Protein AF-A0A965ALE2-F1 (afdb_monomer_lite)

Foldseek 3Di:
DDDDDDDDPDDDPVVVPPVLVLCVPQPLNQRDPVAGNLVSNLVCCPDPNNVCCQQANRVSCCPPPVSVVVDDDRVVRNVVSVVSNVCVVVVPRPDDPPDD

Structure (mmCIF, N/CA/C/O backbone):
data_AF-A0A965ALE2-F1
#
_entry.id   AF-A0A965ALE2-F1
#
loop_
_atom_site.group_PDB
_atom_site.id
_atom_site.type_symbol
_atom_site.label_atom_id
_atom_site.label_alt_id
_atom_site.label_comp_id
_atom_site.label_asym_id
_atom_site.label_entity_id
_atom_site.label_seq_id
_atom_site.pdbx_PDB_ins_code
_atom_site.Cartn_x
_atom_site.Cartn_y
_atom_site.Cartn_z
_atom_site.occupancy
_atom_site.B_iso_or_equiv
_atom_site.auth_seq_id
_atom_site.auth_comp_id
_atom_site.auth_asym_id
_atom_site.auth_atom_id
_atom_site.pdbx_PDB_model_num
ATOM 1 N N . CYS A 1 1 ? 24.708 -28.890 2.662 1.00 77.81 1 CYS A N 1
ATOM 2 C CA . CYS A 1 1 ? 24.086 -27.582 2.373 1.00 77.81 1 CYS A CA 1
ATOM 3 C C . CYS A 1 1 ? 23.572 -27.602 0.946 1.00 77.81 1 CYS A C 1
ATOM 5 O O . CYS A 1 1 ? 24.264 -28.157 0.105 1.00 77.81 1 CYS A O 1
ATOM 7 N N . LEU A 1 2 ? 22.374 -27.071 0.687 1.00 89.31 2 LEU A N 1
ATOM 8 C CA . LEU A 1 2 ? 21.885 -26.903 -0.681 1.00 89.31 2 LEU A CA 1
ATOM 9 C C . LEU A 1 2 ? 22.646 -25.738 -1.323 1.00 89.31 2 LEU A C 1
ATOM 11 O O . LEU A 1 2 ? 22.660 -24.645 -0.759 1.00 89.31 2 LEU A O 1
ATOM 15 N N . GLU A 1 3 ? 23.288 -25.983 -2.459 1.00 91.62 3 GLU A N 1
ATOM 16 C CA . GLU A 1 3 ? 23.933 -24.937 -3.249 1.00 91.62 3 GLU A CA 1
ATOM 17 C C . GLU A 1 3 ? 22.859 -24.216 -4.071 1.00 91.62 3 GLU A C 1
ATOM 19 O O . GLU A 1 3 ? 22.084 -24.850 -4.790 1.00 91.62 3 GLU A O 1
ATOM 24 N N . LEU A 1 4 ? 22.746 -22.901 -3.881 1.00 90.75 4 LEU A N 1
ATOM 25 C CA . LEU A 1 4 ? 21.752 -22.065 -4.550 1.00 90.75 4 LEU A CA 1
ATOM 26 C C . LEU A 1 4 ? 22.387 -21.370 -5.759 1.00 90.75 4 LEU A C 1
ATOM 28 O O . LEU A 1 4 ? 23.572 -21.035 -5.704 1.00 90.75 4 LEU A O 1
ATOM 32 N N . PRO A 1 5 ? 21.616 -21.115 -6.831 1.00 91.06 5 PRO A N 1
ATOM 33 C CA . PRO A 1 5 ? 22.114 -20.344 -7.960 1.00 91.06 5 PRO A CA 1
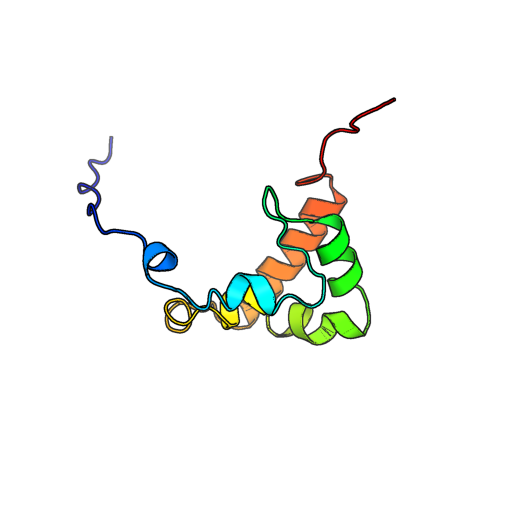ATOM 34 C C . PRO A 1 5 ? 22.527 -18.927 -7.522 1.00 91.06 5 PRO A C 1
ATOM 36 O O . PRO A 1 5 ? 21.963 -18.390 -6.558 1.00 91.06 5 PRO A O 1
ATOM 39 N N . PRO A 1 6 ? 23.489 -18.303 -8.228 1.00 89.44 6 PRO A N 1
ATOM 40 C CA . PRO A 1 6 ? 23.823 -16.905 -7.997 1.00 89.44 6 PRO A CA 1
ATOM 41 C C . PRO A 1 6 ? 22.594 -16.023 -8.250 1.00 89.44 6 PRO A C 1
ATOM 43 O O . PRO A 1 6 ? 21.731 -16.348 -9.066 1.00 89.44 6 PRO A O 1
ATOM 46 N N . ARG A 1 7 ? 22.498 -14.908 -7.522 1.00 89.44 7 ARG A N 1
ATOM 47 C CA . ARG A 1 7 ?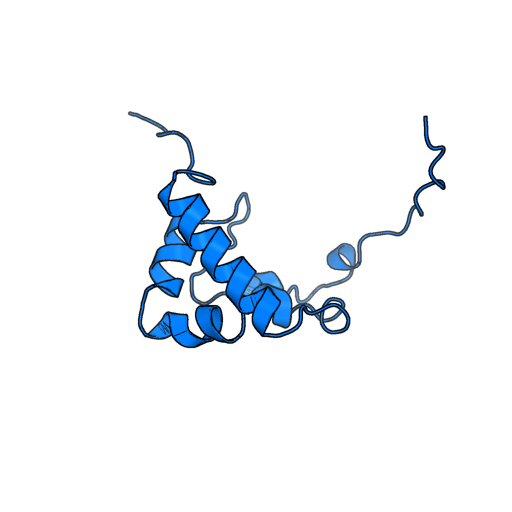 21.450 -13.909 -7.753 1.00 89.44 7 ARG A CA 1
ATOM 48 C C . ARG A 1 7 ? 21.771 -13.114 -9.014 1.00 89.44 7 ARG A C 1
ATOM 50 O O . ARG A 1 7 ? 22.926 -12.767 -9.229 1.00 89.44 7 ARG A O 1
ATOM 57 N N . ASP A 1 8 ? 20.741 -12.760 -9.772 1.00 88.12 8 ASP A N 1
ATOM 58 C CA . ASP A 1 8 ? 20.877 -11.786 -10.852 1.00 88.12 8 ASP A CA 1
ATOM 59 C C . ASP A 1 8 ? 21.050 -10.369 -10.281 1.00 88.12 8 ASP A C 1
ATOM 61 O O . ASP A 1 8 ? 20.269 -9.931 -9.429 1.00 88.12 8 ASP A O 1
ATOM 65 N N . ASP A 1 9 ? 22.031 -9.627 -10.801 1.00 86.50 9 ASP A N 1
ATOM 66 C CA . ASP A 1 9 ? 22.333 -8.235 -10.426 1.00 86.50 9 ASP A CA 1
ATOM 67 C C . ASP A 1 9 ? 21.455 -7.218 -11.185 1.00 86.50 9 ASP A C 1
ATOM 69 O O . ASP A 1 9 ? 21.914 -6.185 -11.676 1.00 86.50 9 ASP A O 1
ATOM 73 N N . ALA A 1 10 ? 20.161 -7.510 -11.321 1.00 88.62 10 ALA A N 1
ATOM 74 C CA . ALA A 1 10 ? 19.223 -6.609 -11.982 1.00 88.62 10 ALA A CA 1
ATOM 75 C C . ALA A 1 10 ? 18.893 -5.390 -11.099 1.00 88.62 10 ALA A C 1
ATOM 77 O O . ALA A 1 10 ? 18.545 -5.530 -9.922 1.00 88.62 10 ALA A O 1
ATOM 78 N N . ALA A 1 11 ? 18.946 -4.189 -11.686 1.00 92.81 11 ALA A N 1
ATOM 79 C CA . ALA A 1 11 ? 18.532 -2.957 -11.017 1.00 92.81 11 ALA A CA 1
ATOM 80 C C . ALA A 1 11 ? 17.042 -2.995 -10.641 1.00 92.81 11 ALA A C 1
ATOM 82 O O . ALA A 1 11 ? 16.210 -3.581 -11.341 1.00 92.81 11 ALA A O 1
ATOM 83 N N . SER A 1 12 ? 16.684 -2.336 -9.536 1.00 91.94 12 SER A N 1
ATOM 84 C CA . SER A 1 12 ? 15.294 -2.306 -9.086 1.00 91.94 12 SER A CA 1
ATOM 85 C C . SER A 1 12 ? 14.425 -1.490 -10.051 1.00 91.94 12 SER A C 1
ATOM 87 O O . SER A 1 12 ? 14.756 -0.340 -10.351 1.00 91.94 12 SER A O 1
ATOM 89 N N . PRO A 1 13 ? 13.241 -1.986 -10.460 1.00 92.94 13 PRO A N 1
ATOM 90 C CA . 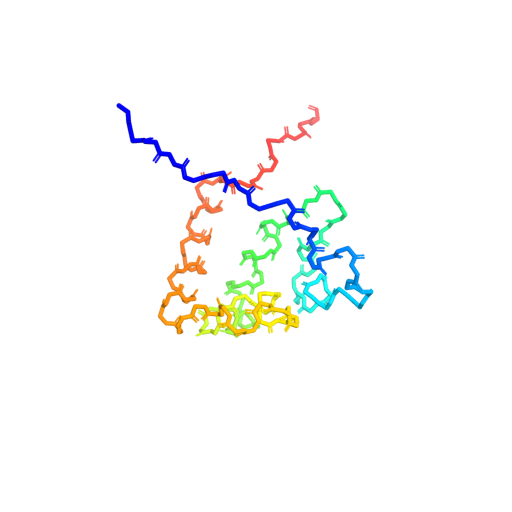PRO A 1 13 ? 12.317 -1.215 -11.297 1.00 92.94 13 PRO A CA 1
ATOM 91 C C . PRO A 1 13 ? 11.812 0.069 -10.612 1.00 92.94 13 PRO A C 1
ATOM 93 O O . PRO A 1 13 ? 11.264 0.958 -11.263 1.00 92.94 13 PRO A O 1
ATOM 96 N N . CYS A 1 14 ? 11.985 0.197 -9.292 1.00 94.06 14 CYS A N 1
ATOM 97 C CA . CYS A 1 14 ? 11.637 1.405 -8.545 1.00 94.06 14 CYS A CA 1
ATOM 98 C C . CYS A 1 14 ? 12.557 2.603 -8.846 1.00 94.06 14 CYS A C 1
ATOM 100 O O . CYS A 1 14 ? 12.163 3.743 -8.578 1.00 94.06 14 CYS A O 1
ATOM 102 N N . GLU A 1 15 ? 13.767 2.370 -9.363 1.00 94.69 15 GLU A N 1
ATOM 103 C CA . GLU A 1 15 ? 14.747 3.427 -9.658 1.00 94.69 15 GLU A CA 1
ATOM 104 C C . GLU A 1 15 ? 14.325 4.281 -10.856 1.00 94.69 15 GLU A C 1
ATOM 106 O O . GLU A 1 15 ? 14.505 5.495 -10.847 1.00 94.69 15 GLU A O 1
ATOM 111 N N . THR A 1 16 ? 13.680 3.668 -11.848 1.00 95.12 16 THR A N 1
ATOM 112 C CA . THR A 1 16 ? 13.201 4.343 -13.064 1.00 95.12 16 THR A CA 1
ATOM 113 C C . THR A 1 16 ? 11.712 4.695 -13.013 1.00 95.12 16 THR A C 1
ATOM 115 O O . THR A 1 16 ? 11.204 5.421 -13.869 1.00 95.12 16 THR A O 1
ATOM 118 N N . CYS A 1 17 ? 10.982 4.234 -11.993 1.00 95.94 17 CYS A N 1
ATOM 119 C 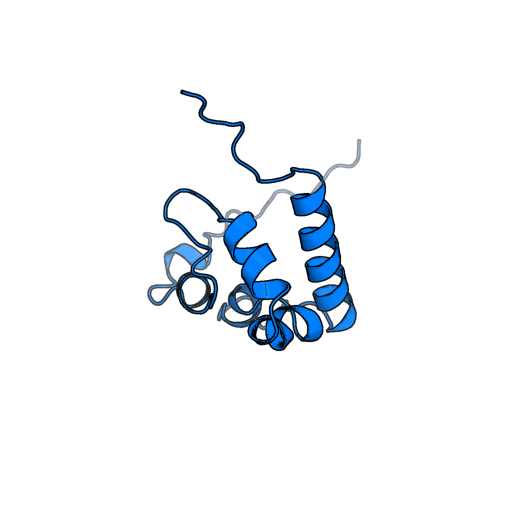CA . CYS A 1 17 ? 9.570 4.556 -11.807 1.00 95.94 17 CYS A CA 1
ATOM 120 C C . CYS A 1 17 ? 9.394 5.988 -11.270 1.00 95.94 17 CYS A C 1
ATOM 122 O O . CYS A 1 17 ? 9.272 6.194 -10.066 1.00 95.94 17 CYS A O 1
ATOM 124 N N . VAL A 1 18 ? 9.335 6.984 -12.160 1.00 95.38 18 VAL A N 1
ATOM 125 C CA . VAL A 1 18 ? 9.195 8.408 -11.786 1.00 95.38 18 VAL A CA 1
ATOM 126 C C . VAL A 1 18 ? 7.891 8.689 -11.029 1.00 95.38 18 VAL A C 1
ATOM 128 O O . VAL A 1 18 ? 7.882 9.399 -10.026 1.00 95.38 18 VAL A O 1
ATOM 131 N N . ALA A 1 19 ? 6.769 8.122 -11.483 1.00 94.31 19 ALA A N 1
ATOM 132 C CA . ALA A 1 19 ? 5.453 8.441 -10.925 1.00 94.31 19 ALA A CA 1
ATOM 133 C C . ALA A 1 19 ? 5.253 7.928 -9.485 1.00 94.31 19 ALA A C 1
ATOM 135 O O . ALA A 1 19 ? 4.495 8.545 -8.727 1.00 94.31 19 ALA A O 1
ATOM 136 N N . ARG A 1 20 ? 5.912 6.810 -9.131 1.00 94.75 20 ARG A N 1
ATOM 137 C CA . ARG A 1 20 ? 5.781 6.070 -7.858 1.00 94.75 20 ARG A CA 1
ATOM 138 C C . ARG A 1 20 ? 4.336 6.018 -7.333 1.00 94.75 20 ARG A C 1
ATOM 140 O O . ARG A 1 20 ? 4.084 6.420 -6.196 1.00 94.75 20 ARG A O 1
ATOM 147 N N . PRO A 1 21 ? 3.366 5.541 -8.137 1.00 96.56 21 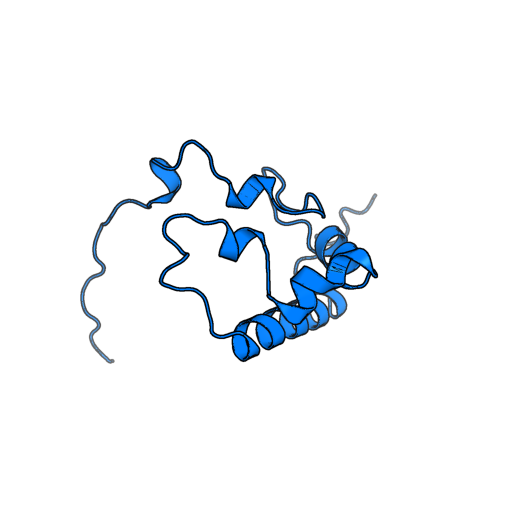PRO A N 1
ATOM 148 C CA . PRO A 1 21 ? 1.950 5.606 -7.772 1.00 96.56 21 PRO A CA 1
ATOM 149 C C . PRO A 1 21 ? 1.650 4.845 -6.475 1.00 96.56 21 PRO A C 1
ATOM 151 O O . PRO A 1 21 ? 0.825 5.288 -5.682 1.00 96.56 21 PRO A O 1
ATOM 154 N N . CYS A 1 22 ? 2.376 3.756 -6.204 1.00 95.94 22 CYS A N 1
ATOM 155 C CA . CYS A 1 22 ? 2.252 2.965 -4.980 1.00 95.94 22 CYS A CA 1
ATOM 156 C C . CYS A 1 22 ? 2.446 3.773 -3.686 1.00 95.94 22 CYS A C 1
ATOM 158 O O . CYS A 1 22 ? 1.837 3.426 -2.681 1.00 95.94 22 CYS A O 1
ATOM 160 N N . LEU A 1 23 ? 3.222 4.862 -3.710 1.00 95.19 23 LEU A N 1
ATOM 161 C CA . LEU A 1 23 ? 3.441 5.719 -2.540 1.00 95.19 23 LEU A CA 1
ATOM 162 C C . LEU A 1 23 ? 2.336 6.765 -2.343 1.00 95.19 23 LEU A C 1
ATOM 164 O O . LEU A 1 23 ? 2.234 7.336 -1.269 1.00 95.19 23 LEU A O 1
ATOM 168 N N . LYS A 1 24 ? 1.515 7.024 -3.368 1.00 95.12 24 LYS A N 1
ATOM 169 C CA . LYS A 1 24 ? 0.540 8.130 -3.383 1.00 95.12 24 LYS A CA 1
ATOM 170 C C . LYS A 1 24 ? -0.909 7.672 -3.256 1.00 95.12 24 LYS A C 1
ATOM 172 O O . LYS A 1 24 ? -1.759 8.434 -2.824 1.00 95.12 24 LYS A O 1
ATOM 177 N N . VAL A 1 25 ? -1.212 6.437 -3.658 1.00 97.12 25 VAL A N 1
ATOM 178 C CA . VAL A 1 25 ? -2.593 5.920 -3.672 1.00 97.12 25 VAL A CA 1
ATOM 179 C C . VAL A 1 25 ? -3.103 5.476 -2.301 1.00 97.12 25 VAL A C 1
ATOM 181 O O . VAL A 1 25 ? -4.248 5.043 -2.201 1.00 97.12 25 VAL A O 1
ATOM 184 N N . CYS A 1 26 ? -2.259 5.477 -1.265 1.00 97.62 26 CYS A N 1
ATOM 185 C CA . CYS A 1 26 ? -2.657 4.997 0.052 1.00 97.62 26 CYS A CA 1
ATOM 186 C C . CYS A 1 26 ? -3.607 6.009 0.711 1.00 97.62 26 CYS A C 1
ATOM 188 O O . CYS A 1 26 ? -3.159 7.094 1.073 1.00 97.62 26 CYS A O 1
ATOM 190 N N . PRO A 1 27 ? -4.886 5.666 0.939 1.00 97.19 27 PRO A N 1
ATOM 191 C CA . PRO A 1 27 ? -5.845 6.595 1.544 1.00 97.19 27 PRO A CA 1
ATOM 192 C C . PRO A 1 27 ? -5.559 6.888 3.026 1.00 97.19 27 PRO A C 1
ATOM 194 O O . PRO A 1 27 ? -6.147 7.802 3.590 1.00 97.19 27 PRO A O 1
ATOM 197 N N . ALA A 1 28 ? -4.679 6.107 3.656 1.00 97.31 28 ALA A N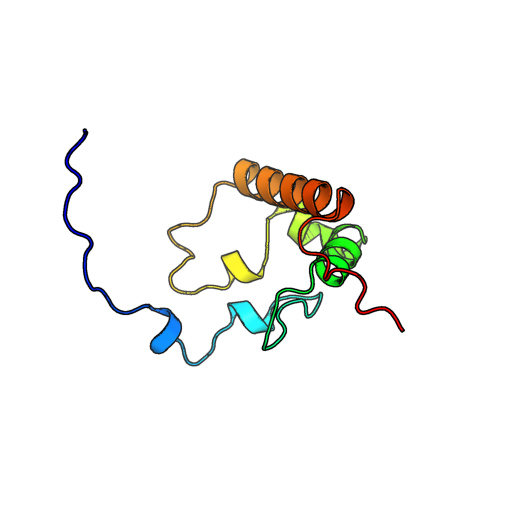 1
ATOM 198 C CA . ALA A 1 28 ? -4.234 6.306 5.032 1.00 97.31 28 ALA A CA 1
ATOM 199 C C . ALA A 1 28 ? -2.985 7.197 5.145 1.00 97.31 28 ALA A C 1
ATOM 201 O O . ALA A 1 28 ? -2.506 7.398 6.254 1.00 97.31 28 ALA A O 1
ATOM 202 N N . ASP A 1 29 ? -2.412 7.630 4.014 1.00 96.38 29 ASP A N 1
ATOM 203 C CA . ASP A 1 29 ? -1.113 8.317 3.942 1.00 96.38 29 ASP A CA 1
ATOM 204 C C . ASP A 1 29 ? 0.003 7.602 4.737 1.00 96.38 29 ASP A C 1
ATOM 206 O O . ASP A 1 29 ? 0.871 8.197 5.367 1.00 96.38 29 ASP A O 1
ATOM 210 N N . ALA A 1 30 ? -0.034 6.264 4.730 1.00 96.50 30 ALA A N 1
ATOM 211 C CA . ALA A 1 30 ? 0.822 5.444 5.584 1.00 96.50 30 ALA A CA 1
ATOM 212 C C . ALA A 1 30 ? 2.268 5.308 5.071 1.00 96.50 30 ALA A C 1
ATOM 214 O O . ALA A 1 30 ? 3.085 4.657 5.716 1.00 96.50 30 ALA A O 1
ATOM 215 N N . PHE A 1 31 ? 2.602 5.863 3.904 1.00 95.62 31 PHE A N 1
ATOM 216 C CA . PHE A 1 31 ? 3.953 5.803 3.340 1.00 95.62 31 PHE A CA 1
ATOM 217 C C . PHE A 1 31 ? 4.695 7.100 3.633 1.00 95.62 31 PHE A C 1
ATOM 219 O O . PHE A 1 31 ? 4.677 8.040 2.842 1.00 95.62 31 PHE A O 1
ATOM 226 N N . LEU A 1 32 ? 5.379 7.126 4.770 1.00 93.50 32 LEU A N 1
ATOM 227 C CA . LEU A 1 32 ? 6.204 8.253 5.176 1.00 93.50 32 LEU A CA 1
ATOM 228 C C . LEU A 1 32 ? 7.618 8.113 4.588 1.00 93.50 32 LEU A C 1
ATOM 230 O O . LEU A 1 32 ? 8.032 7.005 4.236 1.00 93.50 32 LEU A O 1
ATOM 234 N N . PRO A 1 33 ? 8.395 9.209 4.498 1.00 91.38 33 PRO A N 1
ATOM 235 C CA . PRO A 1 33 ? 9.733 9.168 3.908 1.00 91.38 33 PRO A CA 1
ATOM 236 C C . PRO A 1 33 ? 10.686 8.160 4.567 1.00 91.38 33 PRO A C 1
ATOM 238 O O . PRO A 1 33 ? 11.541 7.598 3.890 1.00 91.38 33 PRO A O 1
ATOM 241 N N . ASP A 1 34 ? 10.540 7.935 5.877 1.00 91.44 34 ASP A N 1
ATOM 242 C CA . ASP A 1 34 ? 11.412 7.074 6.680 1.00 91.44 34 ASP A CA 1
ATOM 243 C C . ASP A 1 34 ? 10.785 5.721 7.044 1.00 91.44 34 ASP A C 1
ATOM 245 O O . ASP A 1 34 ? 11.495 4.823 7.498 1.00 91.44 34 ASP A O 1
ATOM 249 N N . ARG A 1 35 ? 9.460 5.567 6.916 1.00 91.31 35 ARG A N 1
ATOM 250 C CA . ARG A 1 35 ? 8.752 4.408 7.471 1.00 91.31 35 ARG A CA 1
ATOM 251 C C . ARG A 1 35 ? 7.367 4.184 6.883 1.00 91.31 35 ARG A C 1
ATOM 253 O O . ARG A 1 35 ? 6.761 5.060 6.278 1.00 91.31 35 ARG A O 1
ATOM 260 N N . PHE A 1 36 ? 6.827 3.014 7.194 1.00 93.50 36 PHE A N 1
ATOM 261 C CA . PHE A 1 36 ? 5.407 2.734 7.062 1.00 93.50 36 PHE A CA 1
ATOM 262 C C . PHE A 1 36 ? 4.678 3.043 8.379 1.00 93.50 36 PHE A C 1
ATOM 264 O O . PHE A 1 36 ? 5.057 2.523 9.429 1.00 93.50 36 PHE A O 1
ATOM 271 N N . ASP A 1 37 ? 3.640 3.877 8.335 1.00 96.19 37 ASP A N 1
ATOM 272 C CA . ASP A 1 37 ? 2.775 4.177 9.477 1.00 96.19 37 ASP A CA 1
ATOM 273 C C . ASP A 1 37 ? 1.721 3.072 9.649 1.00 96.19 37 ASP A C 1
ATOM 275 O O . ASP A 1 37 ? 0.591 3.135 9.153 1.00 96.19 37 ASP A O 1
ATOM 279 N N . ALA A 1 38 ? 2.138 1.998 10.321 1.00 95.62 38 ALA A N 1
ATOM 280 C CA . ALA A 1 38 ? 1.285 0.856 10.618 1.00 95.62 38 ALA A CA 1
ATOM 281 C C . ALA A 1 38 ? 0.009 1.241 11.402 1.00 95.62 38 ALA A C 1
ATOM 283 O O . ALA A 1 38 ? -1.065 0.799 10.986 1.00 95.62 38 ALA A O 1
ATOM 284 N N . PRO A 1 39 ? 0.066 2.077 12.462 1.00 95.44 39 PRO A N 1
ATOM 285 C CA . PRO A 1 39 ? -1.132 2.572 13.145 1.00 95.44 39 PRO A CA 1
ATOM 286 C C . PRO A 1 39 ? -2.129 3.281 12.224 1.00 95.44 39 PRO A C 1
ATOM 288 O O . PRO A 1 39 ? -3.316 2.948 12.250 1.00 95.44 39 PRO A O 1
ATOM 291 N N . ALA A 1 40 ? -1.667 4.212 11.381 1.00 96.56 40 ALA A N 1
ATOM 292 C CA . ALA A 1 40 ? -2.538 4.917 10.440 1.00 96.56 40 ALA A CA 1
ATOM 293 C C . ALA A 1 40 ? -3.186 3.947 9.443 1.00 96.56 40 ALA A C 1
ATOM 295 O O . ALA A 1 40 ? -4.389 4.022 9.177 1.00 96.56 40 ALA A O 1
ATOM 296 N N . CYS A 1 41 ? -2.411 2.979 8.939 1.00 97.38 41 CYS A N 1
ATOM 297 C CA . CYS A 1 41 ? -2.935 1.954 8.048 1.00 97.38 41 CYS A CA 1
ATOM 298 C C . CYS A 1 41 ? -4.014 1.101 8.724 1.00 97.38 41 CYS A C 1
ATOM 300 O O . CYS A 1 41 ? -5.090 0.941 8.154 1.00 97.38 41 CYS A O 1
ATOM 302 N N . VAL A 1 42 ? -3.764 0.585 9.931 1.00 97.00 42 VAL A N 1
ATOM 303 C CA . VAL A 1 42 ? -4.743 -0.233 10.665 1.00 97.00 42 VAL A CA 1
ATOM 304 C C . VAL A 1 42 ? -6.016 0.556 10.949 1.00 97.00 42 VAL A C 1
ATOM 306 O O . VAL A 1 42 ? -7.095 0.069 10.622 1.00 97.00 42 VAL A O 1
ATOM 309 N N . SER A 1 43 ? -5.898 1.792 11.441 1.00 97.31 43 SER A N 1
ATOM 310 C CA . SER A 1 43 ? -7.045 2.673 11.694 1.00 97.31 43 SER A CA 1
ATOM 311 C C . SER A 1 43 ? -7.917 2.854 10.444 1.00 97.31 43 SER A C 1
ATOM 313 O O . SER A 1 43 ? -9.131 2.638 10.477 1.00 97.31 43 SER A O 1
ATOM 315 N N . HIS A 1 44 ? -7.299 3.143 9.292 1.00 98.25 44 HIS A N 1
ATOM 316 C CA . HIS A 1 44 ? -8.030 3.245 8.031 1.00 98.25 44 HIS A CA 1
ATOM 317 C C . HIS A 1 44 ? -8.668 1.912 7.623 1.00 98.25 44 HIS A C 1
ATOM 319 O O . HIS A 1 44 ? -9.841 1.878 7.253 1.00 98.25 44 HIS A O 1
ATOM 325 N N . VAL A 1 45 ? -7.917 0.810 7.678 1.00 97.81 45 VAL A N 1
ATOM 326 C CA . VAL A 1 45 ? -8.391 -0.511 7.247 1.00 97.81 45 VAL A CA 1
ATOM 327 C C . VAL A 1 45 ? -9.520 -1.032 8.134 1.00 97.81 45 VAL A C 1
ATOM 329 O O . VAL A 1 45 ? -10.316 -1.820 7.643 1.00 97.81 45 VAL A O 1
ATOM 332 N N . GLU A 1 46 ? -9.640 -0.612 9.392 1.00 96.88 46 GLU A N 1
ATOM 333 C CA . GLU A 1 46 ? -10.757 -0.984 10.276 1.00 96.88 46 GLU A CA 1
ATOM 334 C C . GLU A 1 46 ? -11.997 -0.098 10.101 1.00 96.88 46 GLU A C 1
ATOM 336 O O . GLU A 1 46 ? -13.105 -0.533 10.404 1.00 96.88 46 GLU A O 1
ATOM 341 N N . SER A 1 47 ? -11.839 1.101 9.538 1.00 97.94 47 SER A N 1
ATOM 342 C CA . SER A 1 47 ? -12.956 1.997 9.225 1.00 97.94 47 SER A CA 1
ATOM 343 C C . SER A 1 47 ? -13.842 1.475 8.085 1.00 97.94 47 SER A C 1
ATOM 345 O O . SER A 1 47 ? -13.455 0.597 7.308 1.00 97.94 47 SER A O 1
ATOM 347 N N . GLU A 1 48 ? -15.027 2.061 7.908 1.00 97.25 48 GLU A N 1
ATOM 348 C CA . GLU A 1 48 ? -15.898 1.763 6.760 1.00 97.25 48 GLU A CA 1
ATOM 349 C C . GLU A 1 48 ? -15.205 2.044 5.413 1.00 97.25 48 GLU A C 1
ATOM 351 O O . GLU A 1 48 ? -15.300 1.239 4.479 1.00 97.25 48 GLU A O 1
ATOM 356 N N . ALA A 1 49 ? -14.408 3.118 5.338 1.00 97.12 49 ALA A N 1
ATOM 357 C CA . ALA A 1 49 ? -13.625 3.480 4.154 1.00 97.12 49 ALA A CA 1
ATOM 358 C C . ALA A 1 49 ? -12.545 2.433 3.801 1.00 97.12 49 ALA A C 1
ATOM 360 O O . ALA A 1 49 ? -12.134 2.325 2.645 1.00 97.12 49 ALA A O 1
ATOM 361 N N . GLY A 1 50 ? -12.137 1.610 4.773 1.00 97.25 50 GLY A N 1
ATOM 362 C CA . GLY A 1 50 ? -11.138 0.554 4.623 1.00 97.25 50 GLY A CA 1
ATOM 363 C C . GLY A 1 50 ? -11.606 -0.698 3.877 1.00 97.25 50 GLY A C 1
ATOM 364 O O . GLY A 1 50 ? -10.791 -1.589 3.628 1.00 97.25 50 GLY A O 1
ATOM 365 N N . THR A 1 51 ? -12.885 -0.788 3.491 1.00 96.56 51 THR A N 1
ATOM 366 C CA . THR A 1 51 ? -13.477 -1.984 2.855 1.00 96.56 51 THR A CA 1
ATOM 367 C C . THR A 1 51 ? -12.685 -2.450 1.629 1.00 96.56 51 THR A C 1
ATOM 369 O O . THR A 1 51 ? -12.404 -3.637 1.483 1.00 96.56 51 THR A O 1
ATOM 372 N N . ASN A 1 52 ? -12.211 -1.523 0.787 1.00 95.69 52 ASN A N 1
ATOM 373 C CA . ASN A 1 52 ? -11.412 -1.890 -0.387 1.00 95.69 52 ASN A CA 1
ATOM 374 C C . ASN A 1 52 ? -10.099 -2.597 -0.008 1.00 95.69 52 ASN A C 1
ATOM 376 O O . ASN A 1 52 ? -9.720 -3.572 -0.651 1.00 95.69 52 ASN A O 1
ATOM 380 N N . CYS A 1 53 ? -9.430 -2.131 1.050 1.00 97.00 53 CYS A N 1
ATOM 381 C CA . CYS A 1 53 ? -8.186 -2.721 1.540 1.00 97.00 53 CYS A CA 1
ATOM 382 C C . CYS A 1 53 ? -8.402 -4.118 2.137 1.00 97.00 53 CYS A C 1
ATOM 384 O O . CYS A 1 53 ? -7.545 -4.992 1.975 1.00 97.00 53 CYS A O 1
ATOM 386 N N . ARG A 1 54 ? -9.532 -4.323 2.830 1.00 95.50 54 ARG A N 1
ATOM 387 C CA . ARG A 1 54 ? -9.894 -5.613 3.435 1.00 95.50 54 ARG A CA 1
ATOM 388 C C . ARG A 1 54 ? -10.234 -6.655 2.376 1.00 95.50 54 ARG A C 1
ATOM 390 O O . ARG A 1 54 ? -9.671 -7.743 2.417 1.00 95.50 54 ARG A O 1
ATOM 397 N N . ASP A 1 55 ? -11.066 -6.290 1.406 1.00 94.19 55 ASP A N 1
ATOM 398 C CA . ASP A 1 55 ? -11.655 -7.254 0.468 1.00 94.19 55 ASP A CA 1
ATOM 399 C C . ASP A 1 55 ? -10.806 -7.457 -0.787 1.00 94.19 55 ASP A C 1
ATOM 401 O O . ASP A 1 55 ? -10.853 -8.502 -1.430 1.00 94.19 55 ASP A O 1
ATOM 405 N N . ARG A 1 56 ? -10.034 -6.438 -1.177 1.00 92.50 56 ARG A N 1
ATOM 406 C CA . ARG A 1 56 ? -9.256 -6.438 -2.424 1.00 92.50 56 ARG A CA 1
ATOM 407 C C . ARG A 1 56 ? -7.774 -6.170 -2.200 1.00 92.50 56 ARG A C 1
ATOM 409 O O . ARG A 1 56 ? -7.079 -5.824 -3.151 1.00 92.50 56 ARG A O 1
ATOM 416 N N . GLY A 1 57 ? -7.299 -6.284 -0.962 1.00 93.81 57 GLY A N 1
ATOM 417 C CA . GLY A 1 57 ? -5.898 -6.078 -0.616 1.00 93.81 57 GLY A CA 1
ATOM 418 C C . GLY A 1 57 ? -5.417 -4.631 -0.709 1.00 93.81 57 GLY A C 1
ATOM 419 O O . GLY A 1 57 ? -6.132 -3.701 -1.082 1.00 93.81 57 GLY A O 1
ATOM 420 N N . CYS A 1 58 ? -4.142 -4.444 -0.373 1.00 95.56 58 CYS A N 1
ATOM 421 C CA . CYS A 1 58 ? -3.497 -3.135 -0.334 1.00 95.56 58 CYS A CA 1
ATOM 422 C C . CYS A 1 58 ? -3.487 -2.436 -1.708 1.00 95.56 58 CYS A C 1
ATOM 424 O O . CYS A 1 58 ? -2.905 -2.941 -2.675 1.00 95.56 58 CYS A O 1
ATOM 426 N N . LEU A 1 59 ? -4.051 -1.223 -1.774 1.00 95.38 59 LEU A N 1
ATOM 427 C CA . LEU A 1 59 ? -4.083 -0.412 -2.998 1.00 95.38 59 LEU A CA 1
ATOM 428 C C . LEU A 1 59 ? -2.678 -0.080 -3.517 1.00 95.38 59 LEU A C 1
ATOM 430 O O . LEU A 1 59 ? -2.469 -0.071 -4.727 1.00 95.38 59 LEU A O 1
ATOM 434 N N . ALA A 1 60 ? -1.699 0.127 -2.630 1.00 95.88 60 ALA A N 1
ATOM 435 C CA . ALA A 1 60 ? -0.321 0.414 -3.028 1.00 95.88 60 ALA A CA 1
ATOM 436 C C . ALA A 1 60 ? 0.307 -0.733 -3.834 1.00 95.88 60 ALA A C 1
ATOM 438 O O . ALA A 1 60 ? 0.967 -0.485 -4.843 1.00 95.88 60 ALA A O 1
ATOM 439 N N . ARG A 1 61 ? 0.049 -1.991 -3.440 1.00 94.62 61 ARG A N 1
ATOM 440 C CA . ARG A 1 61 ? 0.504 -3.173 -4.194 1.00 94.62 61 ARG A CA 1
ATOM 441 C C . ARG A 1 61 ? -0.142 -3.221 -5.578 1.00 94.62 61 ARG A C 1
ATOM 443 O O . ARG A 1 61 ? 0.546 -3.448 -6.566 1.00 94.62 61 ARG A O 1
ATOM 450 N N . ARG A 1 62 ? -1.441 -2.926 -5.652 1.00 93.88 62 ARG A N 1
ATOM 451 C CA . ARG A 1 62 ? -2.229 -2.923 -6.897 1.00 93.88 62 ARG A CA 1
ATOM 452 C C . ARG A 1 62 ? -1.893 -1.772 -7.846 1.00 93.88 62 ARG A C 1
ATOM 454 O O . ARG A 1 62 ? -2.119 -1.898 -9.044 1.00 93.88 62 ARG A O 1
ATOM 461 N N . ALA A 1 63 ? -1.355 -0.671 -7.328 1.00 96.06 63 ALA A N 1
ATOM 462 C CA . ALA A 1 63 ? -0.965 0.487 -8.126 1.00 96.06 63 ALA A CA 1
ATOM 463 C C . ALA A 1 63 ? 0.434 0.371 -8.751 1.00 96.06 63 ALA A C 1
ATOM 465 O O . ALA A 1 63 ? 0.768 1.172 -9.621 1.00 96.06 63 ALA A O 1
ATOM 466 N N . CYS A 1 64 ? 1.264 -0.588 -8.326 1.00 96.56 64 CYS A N 1
ATOM 467 C CA . CYS A 1 64 ? 2.596 -0.769 -8.901 1.00 96.56 64 CYS A CA 1
ATOM 468 C C . CYS A 1 64 ? 2.493 -1.194 -10.379 1.00 96.56 64 CYS A C 1
ATOM 470 O O . CYS A 1 64 ? 1.940 -2.258 -10.642 1.00 96.56 64 CYS A O 1
ATOM 472 N N . PRO A 1 65 ? 3.050 -0.438 -11.347 1.00 94.88 65 PRO A N 1
ATOM 473 C CA . PRO A 1 65 ? 2.911 -0.767 -12.767 1.00 94.88 65 PRO A CA 1
ATOM 474 C C . PRO A 1 65 ? 3.594 -2.087 -13.141 1.00 94.88 65 PRO A C 1
ATOM 476 O O . PRO A 1 65 ? 3.088 -2.798 -13.997 1.00 94.88 65 PRO A O 1
ATOM 479 N N . VAL A 1 66 ? 4.694 -2.430 -12.464 1.00 94.38 66 VAL A N 1
ATOM 480 C CA . VAL A 1 66 ? 5.442 -3.681 -12.679 1.00 94.38 66 VAL A CA 1
ATOM 481 C C . VAL A 1 66 ? 4.859 -4.836 -11.862 1.00 94.38 66 VAL A C 1
ATOM 483 O O . VAL A 1 66 ? 4.839 -5.976 -12.306 1.00 94.38 66 VAL A O 1
ATOM 486 N N . GLY A 1 67 ? 4.347 -4.551 -10.663 1.00 92.19 67 GLY A N 1
ATOM 487 C CA . GLY A 1 67 ? 3.830 -5.570 -9.746 1.00 92.19 67 GLY A CA 1
ATOM 488 C C . GLY A 1 67 ? 2.455 -6.124 -10.118 1.00 92.19 67 GLY A C 1
ATOM 489 O O . GLY A 1 67 ? 2.025 -7.097 -9.506 1.00 92.19 67 GLY A O 1
ATOM 490 N N . ARG A 1 68 ? 1.760 -5.524 -11.096 1.00 89.62 68 ARG A N 1
ATOM 491 C CA . ARG A 1 68 ? 0.412 -5.937 -11.525 1.00 89.62 68 ARG A CA 1
ATOM 492 C C . ARG A 1 68 ? 0.344 -7.397 -11.960 1.00 89.62 68 ARG A C 1
ATOM 494 O O . ARG A 1 68 ? -0.626 -8.066 -11.615 1.00 89.62 68 ARG A O 1
ATOM 501 N N . ASP A 1 69 ? 1.380 -7.881 -12.634 1.00 91.06 69 ASP A N 1
ATOM 502 C CA . ASP A 1 69 ? 1.440 -9.257 -13.141 1.00 91.06 69 ASP A CA 1
ATOM 503 C C . ASP A 1 69 ? 1.745 -10.281 -12.033 1.00 91.06 69 ASP A C 1
ATOM 505 O O . ASP A 1 69 ? 1.576 -11.481 -12.221 1.00 91.06 69 ASP A O 1
ATOM 509 N N . TYR A 1 70 ? 2.141 -9.802 -10.849 1.00 92.94 70 TYR A N 1
ATOM 510 C CA . TYR A 1 70 ? 2.543 -10.607 -9.692 1.00 92.94 70 TYR A CA 1
ATOM 511 C C . TYR A 1 70 ? 1.593 -10.428 -8.501 1.00 92.94 70 TYR A C 1
ATOM 513 O O . TYR A 1 70 ? 1.948 -10.721 -7.356 1.00 92.94 70 TYR A O 1
ATOM 521 N N . LEU A 1 71 ? 0.390 -9.895 -8.737 1.00 93.06 71 LEU A N 1
ATOM 522 C CA . LEU A 1 71 ? -0.596 -9.728 -7.679 1.00 93.06 71 LEU A CA 1
ATOM 523 C C . LEU A 1 71 ? -1.073 -11.086 -7.173 1.00 93.06 71 LEU A C 1
ATOM 525 O O . LEU A 1 71 ? -1.465 -11.963 -7.940 1.00 93.06 71 LEU A O 1
ATOM 529 N N . TYR A 1 72 ? -1.097 -11.218 -5.851 1.00 93.00 72 TYR A N 1
ATOM 530 C CA . TYR A 1 72 ? -1.703 -12.363 -5.193 1.00 93.00 72 TYR A CA 1
ATOM 531 C C . TYR A 1 72 ? -3.171 -12.525 -5.600 1.00 93.00 72 TYR A C 1
ATOM 533 O O . TYR A 1 72 ? -3.893 -11.540 -5.801 1.00 93.00 72 TYR A O 1
ATOM 541 N N . VAL A 1 73 ? -3.641 -13.771 -5.633 1.00 94.31 73 VAL A N 1
ATOM 542 C CA . VAL A 1 73 ? -5.072 -14.061 -5.778 1.00 94.31 73 VAL A CA 1
ATOM 543 C C . VAL A 1 73 ? -5.870 -13.413 -4.632 1.00 94.31 73 VAL A C 1
ATOM 545 O O . VAL A 1 73 ? -5.303 -13.184 -3.556 1.00 94.31 73 VAL A O 1
ATOM 548 N N . PRO A 1 74 ? -7.162 -13.090 -4.832 1.00 92.88 74 PRO A N 1
ATOM 549 C CA . PRO A 1 74 ? -7.958 -12.351 -3.848 1.00 92.88 74 PRO A CA 1
ATOM 550 C C . PRO A 1 74 ? -7.877 -12.914 -2.422 1.00 92.88 74 PRO A C 1
ATOM 552 O O . PRO A 1 74 ? -7.574 -12.166 -1.493 1.00 92.88 74 PRO A O 1
ATOM 555 N N . ASP A 1 75 ? -8.008 -14.231 -2.257 1.00 94.88 75 ASP A N 1
ATOM 556 C CA . ASP A 1 75 ? -7.968 -14.888 -0.943 1.00 94.88 75 ASP A CA 1
ATOM 557 C C . ASP A 1 75 ? -6.645 -14.649 -0.205 1.00 94.88 75 ASP A C 1
ATOM 559 O O . ASP A 1 75 ? -6.618 -14.363 0.994 1.00 94.88 75 ASP A O 1
ATOM 563 N N . GLN A 1 76 ? -5.527 -14.690 -0.931 1.00 96.50 76 GLN A N 1
ATOM 564 C CA . GLN A 1 76 ? -4.210 -14.429 -0.363 1.00 96.50 76 GLN A CA 1
ATOM 565 C C . GLN A 1 76 ? -4.031 -12.940 -0.023 1.00 96.50 76 GLN A C 1
ATOM 567 O O . GLN A 1 76 ? -3.410 -12.606 0.989 1.00 96.50 76 GLN A O 1
ATOM 572 N N . GLN A 1 77 ? -4.606 -12.027 -0.811 1.00 95.19 77 GLN A N 1
ATOM 573 C CA . GLN A 1 77 ? -4.609 -10.600 -0.476 1.00 95.19 77 GLN A CA 1
ATOM 574 C C . GLN A 1 77 ? -5.378 -10.327 0.822 1.00 95.19 77 GLN A C 1
ATOM 576 O O . GLN A 1 77 ? -4.851 -9.649 1.706 1.00 95.19 77 GLN A O 1
ATOM 581 N N . MET A 1 78 ? -6.581 -10.893 0.956 1.00 94.81 78 MET A N 1
ATOM 582 C CA . MET A 1 78 ? -7.413 -10.775 2.156 1.00 94.81 78 MET A CA 1
ATOM 583 C C . MET A 1 78 ? -6.708 -11.367 3.379 1.00 94.81 78 MET A C 1
ATOM 585 O O . MET A 1 78 ? -6.643 -10.728 4.434 1.00 94.81 78 MET A O 1
ATOM 589 N N . PHE A 1 79 ? -6.110 -12.553 3.227 1.00 96.12 79 PHE A N 1
ATOM 590 C CA . PHE A 1 79 ? -5.325 -13.191 4.278 1.00 96.12 79 PHE A CA 1
ATOM 591 C C . PHE A 1 79 ? -4.179 -12.293 4.753 1.00 96.12 79 PHE A C 1
ATOM 593 O O . PHE A 1 79 ? -4.042 -12.052 5.952 1.00 96.12 79 PHE A O 1
ATOM 600 N N . HIS A 1 80 ? -3.377 -11.751 3.831 1.00 95.81 80 HIS A N 1
ATOM 601 C CA . HIS A 1 80 ? -2.253 -10.892 4.196 1.00 95.81 80 HIS A CA 1
ATOM 602 C C . HIS A 1 80 ? -2.695 -9.588 4.860 1.00 95.81 80 HIS A C 1
ATOM 604 O O . HIS A 1 80 ? -2.045 -9.163 5.817 1.00 95.81 80 HIS A O 1
ATOM 610 N N . THR A 1 81 ? -3.789 -8.967 4.403 1.00 95.94 81 THR A N 1
ATOM 611 C CA . THR A 1 81 ? -4.354 -7.796 5.086 1.00 95.94 81 THR A CA 1
ATOM 612 C C . THR A 1 81 ? -4.752 -8.170 6.516 1.00 95.94 81 THR A C 1
ATOM 614 O O . THR A 1 81 ? -4.292 -7.530 7.458 1.00 95.94 81 THR A O 1
ATOM 617 N N . ALA A 1 82 ? -5.519 -9.248 6.713 1.00 96.44 82 ALA A N 1
ATOM 618 C CA . ALA A 1 82 ? -5.939 -9.688 8.045 1.00 96.44 82 ALA A CA 1
ATOM 619 C C . ALA A 1 82 ? -4.755 -10.056 8.960 1.00 96.44 82 ALA A C 1
ATOM 621 O O . ALA A 1 82 ? -4.782 -9.760 10.154 1.00 96.44 82 ALA A O 1
ATOM 622 N N . ALA A 1 83 ? -3.713 -10.692 8.421 1.00 96.75 83 ALA A N 1
ATOM 623 C CA . ALA A 1 83 ? -2.500 -11.027 9.162 1.00 96.75 83 ALA A CA 1
ATOM 624 C C . ALA A 1 83 ? -1.724 -9.771 9.589 1.00 96.75 83 ALA A C 1
ATOM 626 O O . ALA A 1 83 ? -1.278 -9.697 10.732 1.00 96.75 83 ALA A O 1
ATOM 627 N N . MET A 1 84 ? -1.620 -8.764 8.713 1.00 95.31 84 MET A N 1
ATOM 628 C CA . MET A 1 84 ? -0.989 -7.485 9.047 1.00 95.31 84 MET A CA 1
ATOM 629 C C . MET A 1 84 ? -1.730 -6.784 10.192 1.00 95.31 84 MET A C 1
ATOM 631 O O . MET A 1 84 ? -1.092 -6.396 11.168 1.00 95.31 84 MET A O 1
ATOM 635 N N . LEU A 1 85 ? -3.067 -6.716 10.139 1.00 96.19 85 LEU A N 1
ATOM 636 C CA . LEU A 1 85 ? -3.864 -6.117 11.219 1.00 96.19 85 LEU A CA 1
ATOM 637 C C . LEU A 1 85 ? -3.614 -6.810 12.563 1.00 96.19 85 LEU A C 1
ATOM 639 O O . LEU A 1 85 ? -3.434 -6.147 13.581 1.00 96.19 85 LEU A O 1
ATOM 643 N N . ARG A 1 86 ? -3.570 -8.149 12.574 1.00 97.12 86 ARG A N 1
ATOM 644 C CA . ARG A 1 86 ? -3.258 -8.920 13.788 1.00 97.12 86 ARG A CA 1
ATOM 645 C C . ARG A 1 86 ? -1.849 -8.626 14.294 1.00 97.12 86 ARG A C 1
ATOM 647 O O . ARG A 1 86 ? -1.682 -8.428 15.490 1.00 97.12 86 ARG A O 1
ATOM 654 N N . ALA A 1 87 ? -0.857 -8.569 13.407 1.00 96.19 87 ALA A N 1
ATOM 655 C CA . ALA A 1 87 ? 0.524 -8.292 13.788 1.00 96.19 87 ALA A CA 1
ATOM 656 C C . ALA A 1 87 ? 0.668 -6.908 14.444 1.00 96.19 87 ALA A C 1
ATOM 658 O O . ALA A 1 87 ? 1.264 -6.793 15.512 1.00 96.19 87 ALA A O 1
ATOM 659 N N . VAL A 1 88 ? 0.062 -5.867 13.869 1.00 95.12 88 VAL A N 1
ATOM 660 C CA . VAL A 1 88 ? 0.132 -4.516 14.452 1.00 95.12 88 VAL A CA 1
ATOM 661 C C . VAL A 1 88 ? -0.570 -4.454 15.810 1.00 95.12 88 VAL A C 1
ATOM 663 O O . VAL A 1 88 ? -0.046 -3.844 16.737 1.00 95.12 88 VAL A O 1
ATOM 666 N N . LYS A 1 89 ? -1.698 -5.158 15.981 1.00 92.25 89 LYS A N 1
ATOM 667 C CA . LYS A 1 89 ? -2.378 -5.282 17.285 1.00 92.25 89 LYS A CA 1
ATOM 668 C C . LYS A 1 89 ? -1.536 -5.989 18.351 1.00 92.25 89 LYS A C 1
ATOM 670 O O . LYS A 1 89 ? -1.741 -5.747 19.534 1.00 92.25 89 LYS A O 1
ATOM 675 N N . LEU A 1 90 ? -0.591 -6.838 17.944 1.00 95.50 90 LEU A N 1
ATOM 676 C CA . LEU A 1 90 ? 0.395 -7.465 18.831 1.00 95.50 90 LEU A CA 1
ATOM 677 C C . LEU A 1 90 ? 1.625 -6.575 19.089 1.00 95.50 90 LEU A C 1
ATOM 679 O O . LEU A 1 90 ? 2.536 -6.988 19.799 1.00 95.50 90 LEU A O 1
ATOM 683 N N . GLY A 1 91 ? 1.664 -5.367 18.521 1.00 92.44 91 GLY A N 1
ATOM 684 C CA . GLY A 1 91 ? 2.736 -4.391 18.709 1.00 92.44 91 GLY A CA 1
ATOM 685 C C . GLY A 1 91 ? 3.821 -4.399 17.629 1.00 92.44 91 GLY A C 1
ATOM 686 O O . GLY A 1 91 ? 4.750 -3.594 17.697 1.00 92.44 91 GLY A O 1
ATOM 687 N N . TYR A 1 92 ? 3.729 -5.257 16.608 1.00 90.00 92 TYR A N 1
ATOM 688 C CA . TYR A 1 92 ? 4.713 -5.265 15.522 1.00 90.00 92 TYR A CA 1
ATOM 689 C C . TYR A 1 92 ? 4.602 -4.009 14.651 1.00 90.00 92 TYR A C 1
ATOM 691 O O . TYR A 1 92 ? 3.512 -3.595 14.262 1.00 90.00 92 TYR A O 1
ATOM 699 N N . GLY A 1 93 ? 5.747 -3.423 14.293 1.00 78.81 93 GLY A N 1
ATOM 700 C CA . GLY A 1 93 ? 5.797 -2.228 13.442 1.00 78.81 93 GLY A CA 1
ATOM 701 C C . GLY A 1 93 ? 5.425 -0.925 14.155 1.00 78.81 93 GLY A C 1
ATOM 702 O O . GLY A 1 93 ? 5.424 0.128 13.519 1.00 78.81 93 GLY A O 1
ATOM 703 N N . LEU A 1 94 ? 5.148 -0.971 15.461 1.00 81.44 94 LEU A N 1
ATOM 704 C CA . LEU A 1 94 ? 5.102 0.221 16.299 1.00 81.44 94 LEU A CA 1
ATOM 705 C C . LEU A 1 94 ? 6.538 0.675 16.586 1.00 81.44 94 LEU A C 1
ATOM 707 O O . LEU A 1 94 ? 7.419 -0.154 16.831 1.00 81.44 94 LEU A O 1
ATOM 711 N N . LYS A 1 95 ? 6.792 1.989 16.564 1.00 68.56 95 LYS A N 1
ATOM 712 C CA . LYS A 1 95 ? 8.032 2.506 17.156 1.00 68.56 95 LYS A CA 1
ATOM 713 C C . LYS A 1 95 ? 7.994 2.161 18.654 1.00 68.56 95 LYS A C 1
ATOM 715 O O . LYS A 1 95 ? 6.932 2.335 19.257 1.00 68.56 95 LYS A O 1
ATOM 720 N N . PRO A 1 96 ? 9.096 1.674 19.259 1.00 62.72 96 PRO A N 1
ATOM 721 C CA . PRO A 1 96 ? 9.186 1.679 20.712 1.00 62.72 96 PRO A CA 1
ATOM 722 C C . PRO A 1 96 ? 8.933 3.114 21.161 1.00 62.72 96 PRO A C 1
ATOM 724 O O . PRO A 1 96 ? 9.385 4.037 20.476 1.00 62.72 96 PRO A O 1
ATOM 727 N N . ASP A 1 97 ? 8.151 3.278 22.229 1.00 59.97 97 ASP A N 1
ATOM 728 C CA . ASP A 1 97 ? 7.789 4.587 22.761 1.00 59.97 97 ASP A CA 1
ATOM 729 C C . ASP A 1 97 ? 9.054 5.448 22.801 1.00 59.97 97 ASP A C 1
ATOM 731 O O . ASP A 1 97 ? 10.000 5.151 23.537 1.00 59.97 97 ASP A O 1
ATOM 735 N N . SER A 1 98 ? 9.121 6.461 21.933 1.00 51.97 98 SER A N 1
ATOM 736 C CA . SER A 1 98 ? 10.097 7.534 22.055 1.00 51.97 98 SER A CA 1
ATOM 737 C C . SER A 1 98 ? 9.609 8.366 23.226 1.00 51.97 98 SER A C 1
ATOM 739 O O . SER A 1 98 ? 9.030 9.439 23.046 1.00 51.97 98 SER A O 1
ATOM 741 N N . GLY A 1 99 ? 9.746 7.757 24.403 1.00 41.88 99 GLY A N 1
ATOM 742 C CA . GLY A 1 99 ? 9.354 8.298 25.673 1.00 41.88 99 GLY A CA 1
ATOM 743 C C . GLY A 1 99 ? 9.960 9.679 25.820 1.00 41.88 99 GLY A C 1
ATOM 744 O O . GLY A 1 99 ? 11.069 9.967 25.362 1.00 41.88 99 GLY A O 1
ATOM 745 N N . LYS A 1 100 ? 9.159 10.529 26.441 1.00 35.34 100 LYS A N 1
ATOM 746 C CA . LYS A 1 100 ? 9.644 11.682 27.183 1.00 35.34 100 LYS A CA 1
ATOM 747 C C . LYS A 1 100 ? 10.823 11.305 28.081 1.00 35.34 100 LYS A C 1
ATOM 749 O O . LYS A 1 100 ? 10.790 10.184 28.635 1.00 35.34 100 LYS A O 1
#

pLDDT: mean 91.59, std 10.67, range [35.34, 98.25]

Secondary structure (DSSP, 8-state):
-PPPPPPP-PPPTTTT-SS-HHHH--TT--B-SS-B-HHHHHHHHHSGGGHHHHHH--HHHHH-TTGGGGPPPHHHHHHHHHHHHHHHHTTTTPPP----

Radius of gyration: 16.19 Å; chains: 1; bounding box: 40×39×40 Å

Sequence (100 aa):
CLELPPRDDAASPCETCVARPCLKVCPADAFLPDRFDAPACVSHVESEAGTNCRDRGCLARRACPVGRDYLYVPDQQMFHTAAMLRAVKLGYGLKPDSGK